Protein AF-X5CNB7-F1 (afdb_monomer_lite)

Secondary structure (DSSP, 8-state):
---GGG---EE--GGGTSSSS---PPPEEHHHHHHHHHHHHHHHHHTHHHHHHHHHHHHHHHH--HHHHHHHHHHHHHHHHHHHHHHHHHHHHHHS---HHHHHHHHHHHHHHHHHHHHHHHHHHHHHHHHHHHHHHHHHHHHHHHH--S---S--HHHHHHH-

pLDDT: mean 86.93, std 8.95, range [38.97, 96.25]

Foldseek 3Di:
DDDPPPDWDKADDPQQVDDPDRDPDDIDTPVNVFVVVLVVLLVCLVCVVVVLVVLVVVLVVLLPLVVLVVVLVVLVVLLVVLVVVLVVLVVCVVVDPDDPVVSVVVNVVSVVSNVVSVVSNVVSVVSNVVSVVVSVLSVLVNVVSVVCPDRDPGGDPVVVVSPD

Structure (mmCIF, N/CA/C/O backbone):
data_AF-X5CNB7-F1
#
_entry.id   AF-X5CNB7-F1
#
loop_
_atom_site.group_PDB
_atom_site.id
_atom_site.type_symbol
_atom_site.label_atom_id
_atom_site.label_alt_id
_atom_site.label_comp_id
_atom_site.label_asym_id
_atom_site.label_entity_id
_atom_site.label_seq_id
_atom_site.pdbx_PDB_ins_code
_atom_site.Cartn_x
_atom_site.Cartn_y
_atom_site.Cartn_z
_atom_site.occupancy
_atom_site.B_iso_or_equiv
_atom_site.auth_seq_id
_atom_site.auth_comp_id
_atom_site.auth_asym_id
_atom_site.auth_atom_id
_atom_site.pdbx_PDB_model_num
ATOM 1 N N . HIS A 1 1 ? -5.683 30.121 46.979 1.00 38.97 1 HIS A N 1
ATOM 2 C CA . HIS A 1 1 ? -5.524 29.163 45.866 1.00 38.97 1 HIS A CA 1
ATOM 3 C C . HIS A 1 1 ? -6.748 28.255 45.795 1.00 38.97 1 HIS A C 1
ATOM 5 O O . HIS A 1 1 ? -6.956 27.492 46.732 1.00 38.97 1 HIS A O 1
ATOM 11 N N . PRO A 1 2 ? -7.605 28.379 44.767 1.00 45.69 2 PRO A N 1
ATOM 12 C CA . PRO A 1 2 ? -8.789 27.538 44.609 1.00 45.69 2 PRO A CA 1
ATOM 13 C C . PRO A 1 2 ? -8.407 26.113 44.183 1.00 45.69 2 PRO A C 1
ATOM 15 O O . PRO A 1 2 ? -7.514 25.903 43.368 1.00 45.69 2 PRO A O 1
ATOM 18 N N . SER A 1 3 ? -9.094 25.149 44.782 1.00 47.78 3 SER A N 1
ATOM 19 C CA . SER A 1 3 ? -8.879 23.702 44.773 1.00 47.78 3 SER A CA 1
ATOM 20 C C . SER A 1 3 ? -8.860 23.029 43.391 1.00 47.78 3 SER A C 1
ATOM 22 O O . SER A 1 3 ? -9.838 23.119 42.648 1.00 47.78 3 SER A O 1
ATOM 24 N N . SER A 1 4 ? -7.840 22.202 43.124 1.00 61.06 4 SER A N 1
ATOM 25 C CA . SER A 1 4 ? -7.801 21.249 41.995 1.00 61.06 4 SER A CA 1
ATOM 26 C C . SER A 1 4 ? -8.902 20.175 42.050 1.00 61.06 4 SER A C 1
ATOM 28 O O . SER A 1 4 ? -9.173 19.524 41.046 1.00 61.06 4 SER A O 1
ATOM 30 N N . LYS A 1 5 ? -9.582 20.030 43.197 1.00 56.12 5 LYS A N 1
ATOM 31 C CA . LYS A 1 5 ? -10.619 19.022 43.477 1.00 56.12 5 LYS A CA 1
ATOM 32 C C . LYS A 1 5 ? -11.843 19.074 42.544 1.00 56.12 5 LYS A C 1
ATOM 34 O O . LYS A 1 5 ? -12.556 18.084 42.440 1.00 56.12 5 LYS A O 1
ATOM 39 N N . TYR A 1 6 ? -12.085 20.197 41.862 1.00 69.94 6 TYR A N 1
ATOM 40 C CA . TYR A 1 6 ? -13.227 20.371 40.948 1.00 69.94 6 TYR A CA 1
ATOM 41 C C . TYR A 1 6 ? -12.827 20.595 39.486 1.00 69.94 6 TYR A C 1
ATOM 43 O O . TYR A 1 6 ? -13.669 20.973 38.670 1.00 69.94 6 TYR A O 1
ATOM 51 N N . ARG A 1 7 ? -11.553 20.384 39.132 1.00 77.62 7 ARG A N 1
ATOM 52 C CA . ARG A 1 7 ? -11.105 20.523 37.744 1.00 77.62 7 ARG A CA 1
ATOM 53 C C . ARG A 1 7 ? -11.756 19.428 36.891 1.00 77.62 7 ARG A C 1
ATOM 55 O O . ARG A 1 7 ? -11.716 18.258 37.252 1.00 77.62 7 ARG A O 1
ATOM 62 N N . ARG A 1 8 ? -12.354 19.816 35.764 1.00 82.25 8 ARG A N 1
ATOM 63 C CA . ARG A 1 8 ? -12.908 18.904 34.753 1.00 82.25 8 ARG A CA 1
ATOM 64 C C . ARG A 1 8 ? -12.359 19.289 33.389 1.00 82.25 8 ARG A C 1
ATOM 66 O O . ARG A 1 8 ? -12.233 20.481 33.106 1.00 82.25 8 ARG A O 1
ATOM 73 N N . VAL A 1 9 ? -12.059 18.297 32.562 1.00 89.69 9 VAL A N 1
ATOM 74 C CA . VAL A 1 9 ? -11.716 18.503 31.154 1.00 89.69 9 VAL A CA 1
ATOM 75 C C . VAL A 1 9 ? -12.990 18.360 30.328 1.00 89.69 9 VAL A C 1
ATOM 77 O O . VAL A 1 9 ? -13.768 17.418 30.511 1.00 89.69 9 VAL A O 1
ATOM 80 N N . ILE A 1 10 ? -13.218 19.336 29.452 1.00 91.81 10 ILE A N 1
ATOM 81 C CA . ILE A 1 10 ? -14.309 19.323 28.482 1.00 91.81 10 ILE A CA 1
ATOM 82 C C . ILE A 1 10 ? -13.723 19.347 27.077 1.00 91.81 10 ILE A C 1
ATOM 84 O O . ILE A 1 10 ? -12.765 20.067 26.801 1.00 91.81 10 ILE A O 1
ATOM 88 N N . TRP A 1 11 ? -14.341 18.586 26.191 1.00 90.44 11 TRP A N 1
ATOM 89 C CA . TRP A 1 11 ? -13.993 18.504 24.786 1.00 90.44 11 TRP A CA 1
ATOM 90 C C . TRP A 1 11 ? -15.056 19.232 23.975 1.00 90.44 11 TRP A C 1
ATOM 92 O O . TRP A 1 11 ? -16.260 19.020 24.142 1.00 90.44 11 TRP A O 1
ATOM 102 N N . GLN A 1 12 ? -14.614 20.142 23.113 1.00 90.69 12 GLN A N 1
ATOM 103 C CA . GLN A 1 12 ? -15.480 20.976 22.292 1.00 90.69 12 GLN A CA 1
ATOM 104 C C . GLN A 1 12 ? -14.962 20.997 20.860 1.00 90.69 12 GLN A C 1
ATOM 106 O O . GLN A 1 12 ? -13.764 21.111 20.618 1.00 90.69 12 GLN A O 1
ATOM 111 N N . CYS A 1 13 ? -15.879 20.922 19.897 1.00 89.56 13 CYS A N 1
ATOM 112 C CA . CYS A 1 13 ? -15.523 21.047 18.491 1.00 89.56 13 CYS A CA 1
ATOM 113 C C . CYS A 1 13 ? -14.852 22.405 18.223 1.00 89.56 13 CYS A C 1
ATOM 115 O O . CYS A 1 13 ? -15.433 23.456 18.502 1.00 89.56 13 CYS A O 1
ATOM 117 N N . ASN A 1 14 ? -13.679 22.391 17.586 1.00 89.19 14 ASN A N 1
ATOM 118 C CA . ASN A 1 14 ? -12.960 23.608 17.189 1.00 89.19 14 ASN A CA 1
ATOM 119 C C . ASN A 1 14 ? -13.796 24.538 16.285 1.00 89.19 14 ASN A C 1
ATOM 121 O O . ASN A 1 14 ? -13.630 25.760 16.323 1.00 89.19 14 ASN A O 1
ATOM 125 N N . GLY A 1 15 ? -14.740 23.985 15.513 1.00 89.25 15 GLY A N 1
ATOM 126 C CA . GLY A 1 15 ? -15.690 24.736 14.680 1.00 89.25 15 GLY A CA 1
ATOM 127 C C . GLY A 1 15 ? -16.680 25.610 15.463 1.00 89.25 15 GLY A C 1
ATOM 128 O O . GLY A 1 15 ? -17.420 26.388 14.869 1.00 89.25 15 GLY A O 1
ATOM 129 N N . LYS A 1 16 ? -16.707 25.532 16.799 1.00 88.88 16 LYS A N 1
ATOM 130 C CA . LYS A 1 16 ? -17.428 26.498 17.646 1.00 88.88 16 LYS A CA 1
ATOM 131 C C . LYS A 1 16 ? -16.771 27.871 17.672 1.00 88.88 16 LYS A C 1
ATOM 133 O O . LYS A 1 16 ? -17.454 28.879 17.818 1.00 88.88 16 LYS A O 1
ATOM 138 N N . PHE A 1 17 ? -15.451 27.916 17.525 1.00 86.69 17 PHE A N 1
ATOM 139 C CA . PHE A 1 17 ? -14.672 29.142 17.690 1.00 86.69 17 PHE A CA 1
ATOM 140 C C . PHE A 1 17 ? -14.224 29.734 16.349 1.00 86.69 17 PHE A C 1
ATOM 142 O O . PHE A 1 17 ? -13.924 30.921 16.276 1.00 86.69 17 PHE A O 1
ATOM 149 N N . LYS A 1 18 ? -14.268 28.955 15.259 1.00 82.06 18 LYS A N 1
ATOM 150 C CA . LYS A 1 18 ? -13.800 29.350 13.918 1.00 82.06 18 LYS A CA 1
ATOM 151 C C . LYS A 1 18 ? -14.960 29.521 12.919 1.00 82.06 18 LYS A C 1
ATOM 153 O O . LYS A 1 18 ? -15.951 28.811 13.022 1.00 82.06 18 LYS A O 1
ATOM 158 N N . GLY A 1 19 ? -14.826 30.454 11.969 1.00 78.62 19 GLY A N 1
ATOM 159 C CA . GLY A 1 19 ? -15.770 30.674 10.854 1.00 78.62 19 GLY A CA 1
ATOM 160 C C . GLY A 1 19 ? -17.071 31.420 11.198 1.00 78.62 19 GLY A C 1
ATOM 161 O O . GLY A 1 19 ? -17.337 31.708 12.369 1.00 78.62 19 GLY A O 1
ATOM 162 N N . GLU A 1 20 ? -17.867 31.736 10.166 1.00 80.19 20 GLU A N 1
ATOM 163 C CA . GLU A 1 20 ? -19.190 32.388 10.278 1.00 80.19 20 GLU A CA 1
ATOM 164 C C . GLU A 1 20 ? -20.283 31.415 10.747 1.00 80.19 20 GLU A C 1
ATOM 166 O O . GLU A 1 20 ? -21.081 31.745 11.622 1.00 80.19 20 GLU A O 1
ATOM 171 N N . LYS A 1 21 ? -20.291 30.181 10.224 1.00 87.44 21 LYS A N 1
ATOM 172 C CA . LYS A 1 21 ? -21.193 29.116 10.686 1.00 87.44 21 LYS A CA 1
ATOM 173 C C . LYS A 1 21 ? -20.585 28.404 11.890 1.00 87.44 21 LYS A C 1
ATOM 175 O O . LYS A 1 21 ? -19.605 27.677 11.751 1.00 87.44 21 LYS A O 1
ATOM 180 N N . LYS A 1 22 ? -21.177 28.603 13.069 1.00 87.69 22 LYS A N 1
ATOM 181 C CA . LYS A 1 22 ? -20.722 27.974 14.315 1.00 87.69 22 LYS A CA 1
ATOM 182 C C . LYS A 1 22 ? -21.272 26.558 14.466 1.00 87.69 22 LYS A C 1
ATOM 184 O O . LYS A 1 22 ? -22.455 26.314 14.246 1.00 87.69 22 LYS A O 1
ATOM 189 N N . CYS A 1 23 ? -20.415 25.638 14.903 1.00 88.00 23 CYS A N 1
ATOM 190 C CA . CYS A 1 23 ? -20.813 24.272 15.239 1.00 88.00 23 CYS A CA 1
ATOM 191 C C . CYS A 1 23 ? -21.708 24.232 16.498 1.00 88.00 23 CYS A C 1
ATOM 193 O O . CYS A 1 23 ? -21.335 24.735 17.563 1.00 88.00 23 CYS A O 1
ATOM 195 N N . SER A 1 24 ? -22.883 23.606 16.407 1.00 88.62 24 SER A N 1
ATOM 196 C CA . SER A 1 24 ? -23.864 23.530 17.502 1.00 88.62 24 SER A CA 1
ATOM 197 C C . SER A 1 24 ? -23.699 22.311 18.418 1.00 88.62 24 SER A C 1
ATOM 199 O O . SER A 1 24 ? -24.306 22.291 19.484 1.00 88.62 24 SER A O 1
ATOM 201 N N . THR A 1 25 ? -22.847 21.340 18.072 1.00 89.94 25 THR A N 1
ATOM 202 C CA . THR A 1 25 ? -22.647 20.092 18.836 1.00 89.94 25 THR A CA 1
ATOM 203 C C . THR A 1 25 ? -22.339 20.373 20.312 1.00 89.94 25 THR A C 1
ATOM 205 O O . THR A 1 25 ? -21.525 21.253 20.576 1.00 89.94 25 THR A O 1
ATOM 208 N N . PRO A 1 26 ? -22.956 19.695 21.292 1.00 88.19 26 PRO A N 1
ATOM 209 C CA . PRO A 1 26 ? -22.680 19.931 22.713 1.00 88.19 26 PRO A CA 1
ATOM 210 C C . PRO A 1 26 ? -21.213 19.646 23.084 1.00 88.19 26 PRO A C 1
ATOM 212 O O . PRO A 1 26 ? -20.471 19.030 22.317 1.00 88.19 26 PRO A O 1
ATOM 215 N N . HIS A 1 27 ? -20.769 20.133 24.247 1.00 88.56 27 HIS A N 1
ATOM 216 C CA . HIS A 1 27 ? -19.480 19.714 24.804 1.00 88.56 27 HIS A CA 1
ATOM 217 C C . HIS A 1 27 ? -19.590 18.311 25.395 1.00 88.56 27 HIS A C 1
ATOM 219 O O . HIS A 1 27 ? -20.653 17.912 25.866 1.00 88.56 27 HIS A O 1
ATOM 225 N N . LEU A 1 28 ? -18.474 17.593 25.395 1.00 90.25 28 LEU A N 1
ATOM 226 C CA . LEU A 1 28 ? -18.350 16.270 25.994 1.00 90.25 28 LEU A CA 1
ATOM 227 C C . LEU A 1 28 ? -17.460 16.367 27.229 1.00 90.25 28 LEU A C 1
ATOM 229 O O . LEU A 1 28 ? -16.467 17.098 27.215 1.00 90.25 28 LEU A O 1
ATOM 233 N N . TYR A 1 29 ? -17.794 15.655 28.301 1.00 91.69 29 TYR A N 1
ATOM 234 C CA . TYR A 1 29 ? -16.866 15.500 29.417 1.00 91.69 29 TYR A CA 1
ATOM 235 C C . TYR A 1 29 ? -15.895 14.365 29.110 1.00 91.69 29 TYR A C 1
ATOM 237 O O . TYR A 1 29 ? -16.287 13.340 28.562 1.00 91.69 29 TYR A O 1
ATOM 245 N N . GLU A 1 30 ? -14.634 14.529 29.503 1.00 90.88 30 GLU A N 1
ATOM 246 C CA . GLU A 1 30 ? -13.613 13.487 29.332 1.00 90.88 30 GLU A CA 1
ATOM 247 C C . GLU A 1 30 ? -14.056 12.139 29.918 1.00 90.88 30 GLU A C 1
ATOM 249 O O . GLU A 1 30 ? -13.944 11.114 29.255 1.00 90.88 30 GLU A O 1
ATOM 254 N N . LYS A 1 31 ? -14.674 12.152 31.106 1.00 88.44 31 LYS A N 1
ATOM 255 C CA . LYS A 1 31 ? -15.214 10.945 31.745 1.00 88.44 31 LYS A CA 1
ATOM 256 C C . LYS A 1 31 ? -16.266 10.232 30.886 1.00 88.44 31 LYS A C 1
ATOM 258 O O . LYS A 1 31 ? -16.300 9.006 30.869 1.00 88.44 31 LYS A O 1
ATOM 263 N N . ASP A 1 32 ? -17.112 10.981 30.181 1.00 89.31 32 ASP A N 1
ATOM 264 C CA . ASP A 1 32 ? -18.154 10.391 29.335 1.00 89.31 32 ASP A CA 1
ATOM 265 C C . ASP A 1 32 ? -17.532 9.727 28.100 1.00 89.31 32 ASP A C 1
ATOM 267 O O . ASP A 1 32 ? -17.969 8.652 27.698 1.00 89.31 32 ASP A O 1
ATOM 271 N N . ILE A 1 33 ? -16.472 10.325 27.539 1.00 89.25 33 ILE A N 1
ATOM 272 C CA . ILE A 1 33 ? -15.698 9.746 26.430 1.00 89.25 33 ILE A CA 1
ATOM 273 C C . ILE A 1 33 ? -15.015 8.451 26.882 1.00 89.25 33 ILE A C 1
ATOM 275 O O . ILE A 1 33 ? -15.145 7.426 26.218 1.00 89.25 33 ILE A O 1
ATOM 279 N N . GLN A 1 34 ? -14.345 8.480 28.035 1.00 91.56 34 GLN A N 1
ATOM 280 C CA . GLN A 1 34 ? -13.683 7.313 28.621 1.00 91.56 34 GLN A CA 1
ATOM 281 C C . GLN A 1 34 ? -14.674 6.173 28.901 1.00 91.56 34 GLN A C 1
ATOM 283 O O . GLN A 1 34 ? -14.417 5.026 28.548 1.00 91.56 34 GLN A O 1
ATOM 288 N N . GLN A 1 35 ? -15.841 6.479 29.478 1.00 90.44 35 GLN A N 1
ATOM 289 C CA . GLN A 1 35 ? -16.872 5.476 29.755 1.00 90.44 35 GLN A CA 1
ATOM 290 C C . GLN A 1 35 ? -17.474 4.895 28.469 1.00 90.44 35 GLN A C 1
ATOM 292 O O . GLN A 1 35 ? -17.717 3.688 28.397 1.00 90.44 35 GLN A O 1
ATOM 297 N N . ALA A 1 36 ? -17.713 5.739 27.460 1.00 89.00 36 ALA A N 1
ATOM 298 C CA . ALA A 1 36 ? -18.191 5.297 26.155 1.00 89.00 36 ALA A CA 1
ATOM 299 C C . ALA A 1 36 ? -17.172 4.374 25.475 1.00 89.00 36 ALA A C 1
ATOM 301 O O . ALA A 1 36 ? -17.561 3.346 24.926 1.00 89.00 36 ALA A O 1
ATOM 302 N N . PHE A 1 37 ? -15.878 4.691 25.577 1.00 89.19 37 PHE A N 1
ATOM 303 C CA . PHE A 1 37 ? -14.800 3.842 25.077 1.00 89.19 37 PHE A CA 1
ATOM 304 C C . PHE A 1 37 ? -14.773 2.473 25.756 1.00 89.19 37 PHE A C 1
ATOM 306 O O . PHE A 1 37 ? -14.815 1.457 25.069 1.00 89.19 37 PHE A O 1
ATOM 313 N N . VAL A 1 38 ? -14.786 2.430 27.092 1.00 89.12 38 VAL A N 1
ATOM 314 C CA . VAL A 1 38 ? -14.815 1.167 27.850 1.00 89.12 38 VAL A CA 1
ATOM 315 C C . VAL A 1 38 ? -16.035 0.325 27.463 1.00 89.12 38 VAL A C 1
ATOM 317 O O . VAL A 1 38 ? -15.916 -0.874 27.223 1.00 89.12 38 VAL A O 1
ATOM 320 N N . SER A 1 39 ? -17.214 0.948 27.340 1.00 88.25 39 SER A N 1
ATOM 321 C CA . SER A 1 39 ? -18.431 0.251 26.904 1.00 88.25 39 SER A CA 1
ATOM 322 C C . SER A 1 39 ? -18.307 -0.307 25.485 1.00 88.25 39 SER A C 1
ATOM 324 O O . SER A 1 39 ? -18.763 -1.420 25.228 1.00 88.25 39 SER A O 1
ATOM 326 N N . PHE A 1 40 ? -17.716 0.459 24.568 1.00 86.56 40 PHE A N 1
ATOM 327 C CA . PHE A 1 40 ? -17.481 0.038 23.191 1.00 86.56 40 PHE A CA 1
ATOM 328 C C . PHE A 1 40 ? -16.525 -1.158 23.138 1.00 86.56 40 PHE A C 1
ATOM 330 O O . PHE A 1 40 ? -16.877 -2.189 22.569 1.00 86.56 40 PHE A O 1
ATOM 337 N N . VAL A 1 41 ? -15.373 -1.081 23.805 1.00 84.44 41 VAL A N 1
ATOM 338 C CA . VAL A 1 41 ? -14.411 -2.190 23.859 1.00 84.44 41 VAL A CA 1
ATOM 339 C C . VAL A 1 41 ? -15.038 -3.445 24.469 1.00 84.44 41 VAL A C 1
ATOM 341 O O . VAL A 1 41 ? -14.896 -4.531 23.915 1.00 84.44 41 VAL A O 1
ATOM 344 N N . ASN A 1 42 ? -15.808 -3.312 25.549 1.00 87.25 42 ASN A N 1
ATOM 345 C CA . ASN A 1 42 ? -16.484 -4.454 26.167 1.00 87.25 42 ASN A CA 1
ATOM 346 C C . ASN A 1 42 ? -17.527 -5.106 25.247 1.00 87.25 42 ASN A C 1
ATOM 348 O O . ASN A 1 42 ? -17.684 -6.325 25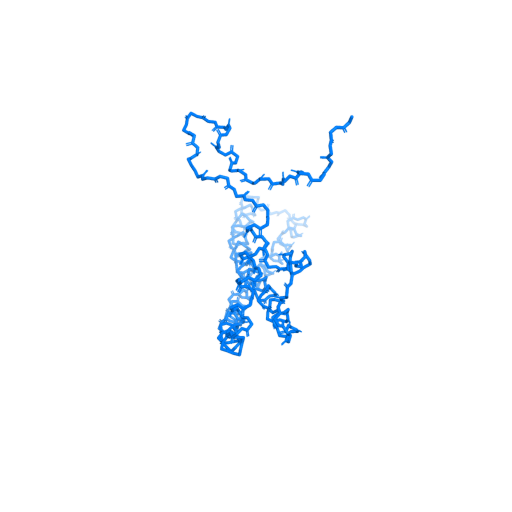.289 1.00 87.25 42 ASN A O 1
ATOM 352 N N . SER A 1 43 ? -18.200 -4.336 24.382 1.00 85.75 43 SER A N 1
ATOM 353 C CA . SER A 1 43 ? -19.071 -4.923 23.351 1.00 85.75 43 SER A CA 1
ATOM 354 C C . SER A 1 43 ? -18.285 -5.725 22.309 1.00 85.75 43 SER A C 1
ATOM 356 O O . SER A 1 43 ? -18.710 -6.815 21.938 1.00 85.75 43 SER A O 1
ATOM 358 N N . LEU A 1 44 ? -17.093 -5.257 21.918 1.00 81.25 44 LEU A N 1
ATOM 359 C CA . LEU A 1 44 ? -16.208 -6.000 21.017 1.00 81.25 44 LEU A CA 1
ATOM 360 C C . LEU A 1 44 ? -15.686 -7.294 21.657 1.00 81.25 44 LEU A C 1
ATOM 362 O O . LEU A 1 44 ? -15.617 -8.318 20.987 1.00 81.25 44 LEU A O 1
ATOM 366 N N . ILE A 1 45 ? -15.350 -7.272 22.952 1.00 83.00 45 ILE A N 1
ATOM 367 C CA . ILE A 1 45 ? -14.910 -8.469 23.691 1.00 83.00 45 ILE A CA 1
ATOM 368 C C . ILE A 1 45 ? -16.047 -9.497 23.787 1.00 83.00 45 ILE A C 1
ATOM 370 O O . ILE A 1 45 ? -15.814 -10.692 23.610 1.00 83.00 45 ILE A O 1
ATOM 374 N N . ALA A 1 46 ? -17.285 -9.052 24.020 1.00 84.56 46 ALA A N 1
ATOM 375 C CA . ALA A 1 46 ? -18.445 -9.942 24.097 1.00 84.56 46 ALA A CA 1
ATOM 376 C C . ALA A 1 46 ? -18.719 -10.683 22.774 1.00 84.56 46 ALA A C 1
ATOM 378 O O . ALA A 1 46 ? -19.141 -11.837 22.790 1.00 84.56 46 ALA A O 1
ATOM 379 N N . GLU A 1 47 ? -18.444 -10.043 21.635 1.00 84.50 47 GLU A N 1
ATOM 380 C CA . GLU A 1 47 ? -18.615 -10.608 20.288 1.00 84.50 47 GLU A CA 1
ATOM 381 C C . GLU A 1 47 ? -17.297 -11.125 19.677 1.00 84.50 47 GLU A C 1
ATOM 383 O O . GLU A 1 47 ? -17.233 -11.443 18.486 1.00 84.50 47 GLU A O 1
ATOM 388 N N . ARG A 1 48 ? -16.235 -11.229 20.487 1.00 82.19 48 ARG A N 1
ATOM 389 C CA . ARG A 1 48 ? -14.848 -11.438 20.044 1.00 82.19 48 ARG A CA 1
ATOM 390 C C . ARG A 1 48 ? -14.676 -12.600 19.077 1.00 82.19 48 ARG A C 1
ATOM 392 O O . ARG A 1 48 ? -14.021 -12.434 18.057 1.00 82.19 48 ARG A O 1
ATOM 399 N N . GLU A 1 49 ? -15.233 -13.769 19.382 1.00 82.06 49 GLU A N 1
ATOM 400 C CA . GLU A 1 49 ? -15.062 -14.954 18.530 1.00 82.06 49 GLU A CA 1
ATOM 401 C C . GLU A 1 49 ? -15.662 -14.745 17.133 1.00 82.06 49 GLU A C 1
ATOM 403 O O . GLU A 1 49 ? -15.014 -15.047 16.131 1.00 82.06 49 GLU A O 1
ATOM 408 N N . GLY A 1 50 ? -16.862 -14.161 17.058 1.00 83.69 50 GLY A N 1
ATOM 409 C CA . GLY A 1 50 ? -17.520 -13.848 15.789 1.00 83.69 50 GLY A CA 1
ATOM 410 C C . GLY A 1 50 ? -16.787 -12.758 15.006 1.00 83.69 50 GLY A C 1
ATOM 411 O O . GLY A 1 50 ? -16.609 -12.879 13.794 1.00 83.69 50 GLY A O 1
ATOM 412 N N . LEU A 1 51 ? -16.300 -11.726 15.701 1.00 82.75 51 LEU A N 1
ATOM 413 C CA . LEU A 1 51 ? -15.517 -10.649 15.098 1.00 82.75 51 LEU A CA 1
ATOM 414 C C . LEU A 1 51 ? -14.172 -11.147 14.562 1.00 82.75 51 LEU A C 1
ATOM 416 O O . LEU A 1 51 ? -13.828 -10.836 13.426 1.00 82.75 51 LEU A O 1
ATOM 420 N N . LEU A 1 52 ? -13.427 -11.944 15.332 1.00 86.00 52 LEU A N 1
ATOM 421 C CA . LEU A 1 52 ? -12.150 -12.512 14.892 1.00 86.00 52 LEU A CA 1
ATOM 422 C C . LEU A 1 52 ? -12.336 -13.439 13.688 1.00 86.00 52 LEU A C 1
ATOM 424 O O . LEU A 1 52 ? -11.567 -13.337 12.735 1.00 86.00 52 LEU A O 1
ATOM 428 N N . ALA A 1 53 ? -13.370 -14.285 13.691 1.00 86.75 53 ALA A N 1
ATOM 429 C CA . ALA A 1 53 ? -13.676 -15.157 12.559 1.00 86.75 53 ALA A CA 1
ATOM 430 C C . ALA A 1 53 ? -13.999 -14.352 11.286 1.00 86.75 53 ALA A C 1
ATOM 432 O O . ALA A 1 53 ? -13.412 -14.603 10.232 1.00 86.75 53 ALA A O 1
ATOM 433 N N . GLY A 1 54 ? -14.868 -13.341 11.390 1.00 85.75 54 GLY A N 1
ATOM 434 C CA . GLY A 1 54 ? -15.2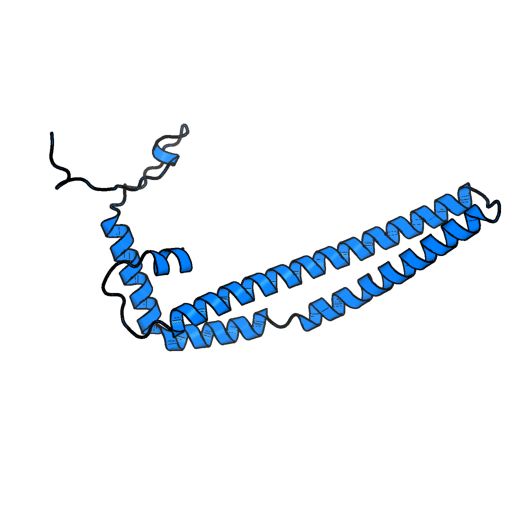17 -12.480 10.257 1.00 85.75 54 GLY A CA 1
ATOM 435 C C . GLY A 1 54 ? -14.033 -11.649 9.750 1.00 85.75 54 GLY A C 1
ATOM 436 O O . GLY A 1 54 ? -13.845 -11.498 8.543 1.00 85.75 54 GLY A O 1
ATOM 437 N N . LEU A 1 55 ? -13.187 -11.149 10.655 1.00 84.44 55 LEU A N 1
ATOM 438 C CA . LEU A 1 55 ? -11.965 -10.435 10.287 1.00 84.44 55 LEU A CA 1
ATOM 439 C C . LEU A 1 55 ? -10.950 -11.353 9.608 1.00 84.44 55 LEU A C 1
ATOM 441 O O . LEU A 1 55 ? -10.307 -10.924 8.655 1.00 84.44 55 LEU A O 1
ATOM 445 N N . GLN A 1 56 ? -10.832 -12.609 10.040 1.00 86.00 56 GLN A N 1
ATOM 446 C CA . GLN A 1 56 ? -9.954 -13.588 9.405 1.00 86.00 56 GLN A CA 1
ATOM 447 C C . GLN A 1 56 ? -10.408 -13.920 7.978 1.00 86.00 56 GLN A C 1
ATOM 449 O O . GLN A 1 56 ? -9.577 -14.005 7.072 1.00 86.00 56 GLN A O 1
ATOM 454 N N . GLU A 1 57 ? -11.717 -14.052 7.759 1.00 85.94 57 GLU A N 1
ATOM 455 C CA . GLU A 1 57 ? -12.299 -14.243 6.428 1.00 85.94 57 GLU A CA 1
ATOM 456 C C . GLU A 1 57 ? -12.056 -13.022 5.527 1.00 85.94 57 GLU A C 1
ATOM 458 O O . GLU A 1 57 ? -11.577 -13.157 4.397 1.00 85.94 57 GLU A O 1
ATOM 463 N N . ALA A 1 58 ? -12.286 -11.814 6.048 1.00 81.12 58 ALA A N 1
ATOM 464 C CA . ALA A 1 58 ? -11.990 -10.576 5.331 1.00 81.12 58 ALA A CA 1
ATOM 465 C C . ALA A 1 58 ? -10.491 -10.440 5.008 1.00 81.12 58 ALA A C 1
ATOM 467 O O . ALA A 1 58 ? -10.126 -10.014 3.910 1.00 81.12 58 ALA A O 1
ATOM 468 N N . LEU A 1 59 ? -9.611 -10.839 5.932 1.00 83.81 59 LEU A N 1
ATOM 469 C CA . LEU A 1 59 ? -8.165 -10.840 5.728 1.00 83.81 59 LEU A CA 1
ATOM 470 C C . LEU A 1 59 ? -7.785 -11.782 4.582 1.00 83.81 59 LEU A C 1
ATOM 472 O O . LEU A 1 59 ? -7.037 -11.379 3.693 1.00 83.81 59 LEU A O 1
ATOM 476 N N . ALA A 1 60 ? -8.329 -13.002 4.547 1.00 80.06 60 ALA A N 1
ATOM 477 C CA . ALA A 1 60 ? -8.073 -13.954 3.466 1.00 80.06 60 ALA A CA 1
ATOM 478 C C . ALA A 1 60 ? -8.452 -13.374 2.090 1.00 80.06 60 ALA A C 1
ATOM 480 O O . ALA A 1 60 ? -7.698 -13.520 1.132 1.00 80.06 60 ALA A O 1
ATOM 481 N N . ALA A 1 61 ? -9.561 -12.632 2.008 1.00 77.62 61 ALA A N 1
ATOM 482 C CA . ALA A 1 61 ? -9.996 -11.985 0.770 1.00 77.62 61 ALA A CA 1
ATOM 483 C C . ALA A 1 61 ? -9.115 -10.790 0.338 1.00 77.62 61 ALA A C 1
ATOM 485 O O . ALA A 1 61 ? -8.976 -10.526 -0.854 1.00 77.62 61 ALA A O 1
ATOM 486 N N . ILE A 1 62 ? -8.527 -10.049 1.285 1.00 75.44 62 ILE A N 1
ATOM 487 C CA . ILE A 1 62 ? -7.726 -8.836 1.010 1.00 75.44 62 ILE A CA 1
ATOM 488 C C . ILE A 1 62 ? -6.238 -9.157 0.784 1.00 75.44 62 ILE A C 1
ATOM 490 O O . ILE A 1 62 ? -5.518 -8.370 0.168 1.00 75.44 62 ILE A O 1
ATOM 494 N N . THR A 1 63 ? -5.766 -10.299 1.287 1.00 72.00 63 THR A N 1
ATOM 495 C CA . THR A 1 63 ? -4.338 -10.655 1.308 1.00 72.00 63 THR A CA 1
ATOM 496 C C . THR A 1 63 ? -3.829 -11.349 0.059 1.00 72.00 63 THR A C 1
ATOM 498 O O . THR A 1 63 ? -2.611 -11.422 -0.119 1.00 72.00 63 THR A O 1
ATOM 501 N N . ASP A 1 64 ? -4.720 -11.807 -0.817 1.00 81.00 64 ASP A N 1
ATOM 502 C CA . ASP A 1 64 ? -4.315 -12.321 -2.118 1.00 81.00 64 ASP A CA 1
ATOM 503 C C . ASP A 1 64 ? -3.912 -11.163 -3.047 1.00 81.00 64 ASP A C 1
ATOM 505 O O . ASP A 1 64 ? -4.732 -10.474 -3.669 1.00 81.00 64 ASP A O 1
ATOM 509 N N . ASN A 1 65 ? -2.601 -10.936 -3.108 1.00 86.06 65 ASN A N 1
ATOM 510 C CA . ASN A 1 65 ? -1.970 -10.022 -4.048 1.00 86.06 65 ASN A CA 1
ATOM 511 C C . ASN A 1 65 ? -1.424 -10.738 -5.286 1.00 86.06 65 ASN A C 1
ATOM 513 O O . ASN A 1 65 ? -0.886 -10.058 -6.154 1.00 86.06 65 ASN A O 1
ATOM 517 N N . THR A 1 66 ? -1.580 -12.060 -5.423 1.00 87.25 66 THR A N 1
ATOM 518 C CA . THR A 1 66 ? -0.948 -12.836 -6.500 1.00 87.25 66 THR A CA 1
ATOM 519 C C . THR A 1 66 ? -1.339 -12.316 -7.880 1.00 87.25 66 THR A C 1
ATOM 521 O O . THR A 1 66 ? -0.481 -12.169 -8.746 1.00 87.25 66 THR A O 1
ATOM 524 N N . ALA A 1 67 ? -2.607 -11.948 -8.081 1.00 87.94 67 ALA A N 1
ATOM 525 C CA . ALA A 1 67 ? -3.053 -11.358 -9.342 1.00 87.94 67 ALA A CA 1
ATOM 526 C C . ALA A 1 67 ? -2.385 -10.000 -9.636 1.00 87.94 67 ALA A C 1
ATOM 528 O O . ALA A 1 67 ? -1.993 -9.747 -10.771 1.00 87.94 67 ALA A O 1
ATOM 529 N N . LEU A 1 68 ? -2.225 -9.139 -8.624 1.00 88.50 68 LEU A N 1
ATOM 530 C CA . LEU A 1 68 ? -1.560 -7.838 -8.777 1.00 88.50 68 LEU A CA 1
ATOM 531 C C . LEU A 1 68 ? -0.050 -7.997 -8.988 1.00 88.50 68 LEU A C 1
ATOM 533 O O . LEU A 1 68 ? 0.542 -7.257 -9.765 1.00 88.50 68 LEU A O 1
ATOM 537 N N . GLU A 1 69 ? 0.577 -8.960 -8.318 1.00 89.94 69 GLU A N 1
ATOM 538 C CA . GLU A 1 69 ? 1.993 -9.281 -8.500 1.00 89.94 69 GLU A CA 1
ATOM 539 C C . GLU A 1 69 ? 2.258 -9.780 -9.924 1.00 89.94 69 GLU A C 1
ATOM 541 O O . GLU A 1 69 ? 3.126 -9.232 -10.597 1.00 89.94 69 GLU A O 1
ATOM 546 N N . GLN A 1 70 ? 1.438 -10.707 -10.430 1.00 90.31 70 GLN A N 1
ATOM 547 C CA . GLN A 1 70 ? 1.504 -11.161 -11.825 1.00 90.31 70 GLN A CA 1
ATOM 548 C C . GLN A 1 70 ? 1.274 -10.017 -12.818 1.00 90.31 70 GLN A C 1
ATOM 550 O O . GLN A 1 70 ? 1.929 -9.944 -13.857 1.00 90.31 70 GLN A O 1
ATOM 555 N N . GLU A 1 71 ? 0.354 -9.102 -12.506 1.00 89.94 71 GLU A N 1
ATOM 556 C CA . GLU A 1 71 ? 0.100 -7.934 -13.346 1.00 89.94 71 GLU A CA 1
ATOM 557 C C . GLU A 1 71 ? 1.293 -6.966 -13.387 1.00 89.94 71 GLU A C 1
ATOM 559 O O . GLU A 1 71 ? 1.522 -6.309 -14.403 1.00 89.94 71 GLU A O 1
ATOM 564 N N . ARG A 1 72 ? 2.071 -6.883 -12.301 1.00 91.50 72 ARG A N 1
ATOM 565 C CA . ARG A 1 72 ? 3.275 -6.046 -12.206 1.00 91.50 72 ARG A CA 1
ATOM 566 C C . ARG A 1 72 ? 4.448 -6.617 -13.007 1.00 91.50 72 ARG A C 1
ATOM 568 O O . ARG A 1 72 ? 5.261 -5.839 -13.507 1.00 91.50 72 ARG A O 1
ATOM 575 N N . ASP A 1 73 ? 4.541 -7.938 -13.141 1.00 91.38 73 ASP A N 1
ATOM 576 C CA . ASP A 1 73 ? 5.705 -8.604 -13.738 1.00 91.38 73 ASP A CA 1
ATOM 577 C C . ASP A 1 73 ? 5.916 -8.225 -15.213 1.00 91.38 73 ASP A C 1
ATOM 579 O O . ASP A 1 73 ? 7.049 -7.989 -15.638 1.00 91.38 73 ASP A O 1
ATOM 583 N N . ALA A 1 74 ? 4.840 -8.102 -15.998 1.00 89.81 74 ALA A N 1
ATOM 584 C CA . ALA A 1 74 ? 4.956 -7.768 -17.421 1.00 89.81 74 ALA A CA 1
ATOM 585 C C . ALA A 1 74 ? 5.465 -6.325 -17.657 1.00 89.81 74 ALA A C 1
ATOM 587 O O . ALA A 1 74 ? 6.459 -6.160 -18.369 1.00 89.81 74 ALA A O 1
ATOM 588 N N . PRO A 1 75 ? 4.872 -5.280 -17.038 1.00 91.06 75 PRO A N 1
ATOM 589 C CA . PRO A 1 75 ? 5.404 -3.917 -17.099 1.00 91.06 75 PRO A CA 1
ATOM 590 C C . PRO A 1 75 ? 6.829 -3.795 -16.551 1.00 91.06 75 PRO A C 1
ATOM 592 O O . PRO A 1 75 ? 7.623 -3.026 -17.088 1.00 91.06 75 PRO A O 1
ATOM 595 N N . GLN A 1 76 ? 7.174 -4.554 -15.505 1.00 92.81 76 GLN A N 1
ATOM 596 C CA . GLN A 1 76 ? 8.527 -4.565 -14.952 1.00 92.81 76 GLN A CA 1
ATOM 597 C C . GLN A 1 76 ? 9.544 -5.108 -15.967 1.00 92.81 76 GLN A C 1
ATOM 599 O O . GLN A 1 76 ? 10.552 -4.452 -16.232 1.00 92.81 76 GLN A O 1
ATOM 604 N N . ALA A 1 77 ? 9.257 -6.258 -16.582 1.00 93.62 77 ALA A N 1
ATOM 605 C CA . ALA A 1 77 ? 10.111 -6.832 -17.618 1.00 93.62 77 ALA A CA 1
ATOM 606 C C . ALA A 1 77 ? 10.255 -5.891 -18.828 1.00 93.62 77 ALA A C 1
ATOM 608 O O . ALA A 1 77 ? 11.346 -5.740 -19.378 1.00 93.62 77 ALA A O 1
ATOM 609 N N . GLU A 1 78 ? 9.176 -5.210 -19.225 1.00 92.44 78 GLU A N 1
ATOM 610 C CA . GLU A 1 78 ? 9.221 -4.216 -20.300 1.00 92.44 78 GLU A CA 1
ATOM 611 C C . GLU A 1 78 ? 10.143 -3.037 -19.948 1.00 92.44 78 GLU A C 1
ATOM 613 O O . GLU A 1 78 ? 10.998 -2.665 -20.754 1.00 92.44 78 GLU A O 1
ATOM 618 N N . CYS A 1 79 ? 10.032 -2.486 -18.735 1.00 93.44 79 CYS A N 1
ATOM 619 C CA . CYS A 1 79 ? 10.915 -1.424 -18.251 1.00 93.44 79 CYS A CA 1
ATOM 620 C C . CYS A 1 79 ? 12.392 -1.840 -18.287 1.00 93.44 79 CYS A C 1
ATOM 622 O O . CYS A 1 79 ? 13.235 -1.065 -18.744 1.00 93.44 79 CYS A O 1
ATOM 624 N N . GLU A 1 80 ? 12.712 -3.056 -17.837 1.00 95.19 80 GLU A N 1
ATOM 625 C CA . GLU A 1 80 ? 14.074 -3.602 -17.857 1.00 95.19 80 GLU A CA 1
ATOM 626 C C . GLU A 1 80 ? 14.621 -3.700 -19.288 1.00 95.19 80 GLU A C 1
ATOM 628 O O . GLU A 1 80 ? 15.722 -3.219 -19.571 1.00 95.19 80 GLU A O 1
ATOM 633 N N . VAL A 1 81 ? 13.826 -4.237 -20.219 1.00 95.69 81 VAL A N 1
ATOM 634 C CA . VAL A 1 81 ? 14.204 -4.340 -21.635 1.00 95.69 81 VAL A CA 1
ATOM 635 C C . VAL A 1 81 ? 14.421 -2.960 -22.256 1.00 95.69 81 VAL A C 1
ATOM 637 O O . VAL A 1 81 ? 15.432 -2.742 -22.928 1.00 95.69 81 VAL A O 1
ATOM 640 N N . VAL A 1 82 ? 13.510 -2.009 -22.031 1.00 94.25 82 VAL A N 1
ATOM 641 C CA . VAL A 1 82 ? 13.616 -0.657 -22.599 1.00 94.25 82 VAL A CA 1
ATOM 642 C C . VAL A 1 82 ? 14.834 0.083 -22.041 1.00 94.25 82 VAL A C 1
ATOM 644 O O . VAL A 1 82 ? 15.555 0.718 -22.812 1.00 94.25 82 VAL A O 1
ATOM 647 N N . MET A 1 83 ? 15.133 -0.047 -20.743 1.00 94.69 83 MET A N 1
ATOM 648 C CA . MET A 1 83 ? 16.347 0.532 -20.153 1.00 94.69 83 MET A CA 1
ATOM 649 C C . MET A 1 83 ? 17.623 -0.024 -20.789 1.00 94.69 83 MET A C 1
ATOM 651 O O . MET A 1 83 ? 18.542 0.740 -21.091 1.00 94.69 83 MET A O 1
ATOM 655 N N . GLU A 1 84 ? 17.690 -1.334 -21.028 1.00 96.25 84 GLU A N 1
ATOM 656 C CA . GLU A 1 84 ? 18.842 -1.951 -21.693 1.00 96.25 84 GLU A CA 1
ATOM 657 C C . GLU A 1 84 ? 18.992 -1.489 -23.149 1.00 96.25 84 GLU A C 1
ATOM 659 O O . GLU A 1 84 ? 20.107 -1.223 -23.609 1.00 96.25 84 GLU A O 1
ATOM 664 N N . LEU A 1 85 ? 17.885 -1.329 -23.878 1.00 95.12 85 LEU A N 1
ATOM 665 C CA . LEU A 1 85 ? 17.903 -0.794 -25.242 1.00 95.12 85 LEU A CA 1
ATOM 666 C C . LEU A 1 85 ? 18.372 0.665 -25.280 1.00 95.12 85 LEU A C 1
ATOM 668 O O . LEU A 1 85 ? 19.231 1.005 -26.096 1.00 95.12 85 LEU A O 1
ATOM 672 N N . MET A 1 86 ? 17.883 1.506 -24.367 1.00 94.06 86 MET A N 1
ATOM 673 C CA . MET A 1 86 ? 18.344 2.890 -24.236 1.00 94.06 86 MET A CA 1
ATOM 674 C C . MET A 1 86 ? 19.840 2.964 -23.929 1.00 94.06 86 MET A C 1
ATOM 676 O O . MET A 1 86 ? 20.559 3.735 -24.564 1.00 94.06 86 MET A O 1
ATOM 680 N N . ARG A 1 87 ? 20.335 2.142 -22.990 1.00 95.56 87 ARG A N 1
ATOM 681 C CA . ARG A 1 87 ? 21.767 2.073 -22.646 1.00 95.56 87 ARG A CA 1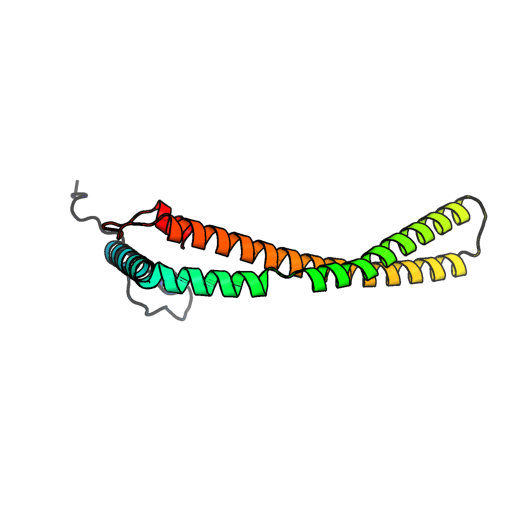
ATOM 682 C C . ARG A 1 87 ? 22.617 1.747 -23.871 1.00 95.56 87 ARG A C 1
ATOM 684 O O . ARG A 1 87 ? 23.615 2.427 -24.109 1.00 95.56 87 ARG A O 1
ATOM 691 N N . LYS A 1 88 ? 22.208 0.755 -24.669 1.00 95.06 88 LYS A N 1
ATOM 692 C CA . LYS A 1 88 ? 22.896 0.388 -25.918 1.00 95.06 88 LYS A CA 1
ATOM 693 C C . LYS A 1 88 ? 22.888 1.529 -26.931 1.00 95.06 88 LYS A C 1
ATOM 695 O O . LYS A 1 88 ? 23.942 1.862 -27.461 1.00 95.06 88 LYS A O 1
ATOM 700 N N . MET A 1 89 ? 21.741 2.175 -27.142 1.00 94.00 89 MET A N 1
ATOM 701 C CA . MET A 1 89 ? 21.640 3.313 -28.061 1.00 94.00 89 MET A CA 1
ATOM 702 C C . MET A 1 89 ? 22.572 4.465 -27.668 1.00 94.00 89 MET A C 1
ATOM 704 O O . MET A 1 89 ? 23.266 5.012 -28.524 1.00 94.00 89 MET A O 1
ATOM 708 N N . VAL A 1 90 ? 22.631 4.807 -26.377 1.00 94.38 90 VAL A N 1
ATOM 709 C CA . VAL A 1 90 ? 23.529 5.852 -25.861 1.00 94.38 90 VAL A CA 1
ATOM 710 C C . VAL A 1 90 ? 24.997 5.476 -26.092 1.00 94.38 90 VAL A C 1
ATOM 712 O O . VAL A 1 90 ? 25.778 6.304 -26.561 1.00 94.38 90 VAL A O 1
ATOM 715 N N . GLN A 1 91 ? 25.379 4.227 -25.806 1.00 95.31 91 GLN A N 1
ATOM 716 C CA . GLN A 1 91 ? 26.745 3.735 -26.029 1.00 95.31 91 GLN A CA 1
ATOM 717 C C . GLN A 1 91 ? 27.137 3.751 -27.512 1.00 95.31 91 GLN A C 1
ATOM 719 O O . GLN A 1 91 ? 28.256 4.135 -27.856 1.00 95.31 91 GLN A O 1
ATOM 724 N N . GLU A 1 92 ? 26.228 3.354 -28.402 1.00 93.81 92 GLU A N 1
ATOM 725 C CA . GLU A 1 92 ? 26.468 3.358 -29.844 1.00 93.81 92 GLU A CA 1
ATOM 726 C C . GLU A 1 92 ? 26.617 4.777 -30.394 1.00 93.81 92 GLU A C 1
ATOM 728 O O . GLU A 1 92 ? 27.534 5.017 -31.178 1.00 93.81 92 GLU A O 1
ATOM 733 N N . ASN A 1 93 ? 25.774 5.722 -29.965 1.00 93.31 93 ASN A N 1
ATOM 734 C CA . ASN A 1 93 ? 25.853 7.125 -30.391 1.00 93.31 93 ASN A CA 1
ATOM 735 C C . ASN A 1 93 ? 27.129 7.812 -29.874 1.00 93.31 93 ASN A C 1
ATOM 737 O O . ASN A 1 93 ? 27.689 8.674 -30.543 1.00 93.31 93 ASN A O 1
ATOM 741 N N . ALA A 1 94 ? 27.638 7.394 -28.709 1.00 93.56 94 ALA A N 1
ATOM 742 C CA . ALA A 1 94 ? 28.923 7.867 -28.196 1.00 93.56 94 ALA A CA 1
ATOM 743 C C . ALA A 1 94 ? 30.124 7.346 -29.009 1.00 93.56 94 ALA A C 1
ATOM 745 O O . ALA A 1 94 ? 31.167 7.998 -29.053 1.00 93.56 94 ALA A O 1
ATOM 746 N N . ARG A 1 95 ? 30.003 6.166 -29.635 1.00 94.31 95 ARG A N 1
ATOM 747 C CA . ARG A 1 95 ? 31.097 5.523 -30.382 1.00 94.31 95 ARG A CA 1
ATOM 748 C C . ARG A 1 95 ? 31.087 5.860 -31.872 1.00 94.31 95 ARG A C 1
ATOM 750 O O . ARG A 1 95 ? 32.148 5.896 -32.490 1.00 94.31 95 ARG A O 1
ATOM 757 N N . LEU A 1 96 ? 29.907 6.038 -32.458 1.00 92.38 96 LEU A N 1
ATOM 758 C CA . LEU A 1 96 ? 29.701 6.235 -33.889 1.00 92.38 96 LEU A CA 1
ATOM 759 C C . LEU A 1 96 ? 28.756 7.413 -34.102 1.00 92.38 96 LEU A C 1
ATOM 761 O O . LEU A 1 96 ? 27.697 7.469 -33.486 1.00 92.38 96 LEU A O 1
ATOM 765 N N . ALA A 1 97 ? 29.117 8.324 -35.007 1.00 91.38 97 ALA A N 1
ATOM 766 C CA . ALA A 1 97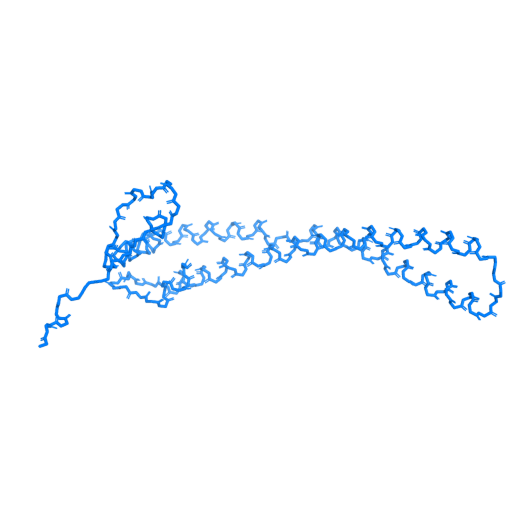 ? 28.226 9.409 -35.395 1.00 91.38 97 ALA A CA 1
ATOM 767 C C . ALA A 1 97 ? 26.954 8.830 -36.037 1.00 91.38 97 ALA A C 1
ATOM 769 O O . ALA A 1 97 ? 27.030 8.137 -37.052 1.00 91.38 97 ALA A O 1
ATOM 770 N N . GLN A 1 98 ? 25.801 9.109 -35.430 1.00 91.12 98 GLN A N 1
ATOM 771 C CA . GLN A 1 98 ? 24.483 8.726 -35.937 1.00 91.12 98 GLN A CA 1
ATOM 772 C C . GLN A 1 98 ? 23.736 9.948 -36.471 1.00 91.12 98 GLN A C 1
ATOM 774 O O . GLN A 1 98 ? 24.047 11.090 -36.112 1.00 91.12 98 GLN A O 1
ATOM 779 N N . ASP A 1 99 ? 22.719 9.708 -37.297 1.00 95.50 99 ASP A N 1
ATOM 780 C CA . ASP A 1 99 ? 21.737 10.736 -37.626 1.00 95.50 99 ASP A CA 1
ATOM 781 C C . ASP A 1 99 ? 21.028 11.182 -36.339 1.00 95.50 99 ASP A C 1
ATOM 783 O O . ASP A 1 99 ? 20.388 10.388 -35.647 1.00 95.50 99 ASP A O 1
ATOM 787 N N . GLN A 1 100 ? 21.180 12.460 -35.991 1.00 93.69 100 GLN A N 1
ATOM 788 C CA . GLN A 1 100 ? 20.679 12.977 -34.720 1.00 93.69 100 GLN A CA 1
ATOM 789 C C . GLN A 1 100 ? 19.152 13.095 -34.698 1.00 93.69 100 GLN A C 1
ATOM 791 O O . GLN A 1 100 ? 18.555 13.041 -33.625 1.00 93.69 100 GLN A O 1
ATOM 796 N N . GLN A 1 101 ? 18.502 13.241 -35.854 1.00 95.31 101 GLN A N 1
ATOM 797 C CA . GLN A 1 101 ? 17.047 13.298 -35.930 1.00 95.31 101 GLN A CA 1
ATOM 798 C C . GLN A 1 101 ? 16.446 11.906 -35.702 1.00 95.31 101 GLN A C 1
ATOM 800 O O . GLN A 1 101 ? 15.523 11.776 -34.896 1.00 95.31 101 GLN A O 1
ATOM 805 N N . ASP A 1 102 ? 17.002 10.871 -36.339 1.00 94.12 102 ASP A N 1
ATOM 806 C CA . ASP A 1 102 ? 16.591 9.476 -36.131 1.00 94.12 102 ASP A CA 1
ATOM 807 C C . ASP A 1 102 ? 16.875 9.005 -34.696 1.00 94.12 102 ASP A C 1
ATOM 809 O O . ASP A 1 102 ? 15.991 8.463 -34.028 1.00 94.12 102 ASP A O 1
ATOM 813 N N . TYR A 1 103 ? 18.078 9.285 -34.178 1.00 94.31 103 TYR A N 1
ATOM 814 C CA . TYR A 1 103 ? 18.454 8.947 -32.804 1.00 94.31 103 TYR A CA 1
ATOM 815 C C . TYR A 1 103 ? 17.476 9.546 -31.787 1.00 94.31 103 TYR A C 1
ATOM 817 O O . TYR A 1 103 ? 16.945 8.825 -30.939 1.00 94.31 103 TYR A O 1
ATOM 825 N N . ASN A 1 104 ? 17.195 10.850 -31.894 1.00 94.69 104 ASN A N 1
ATOM 826 C CA . ASN A 1 104 ? 16.289 11.533 -30.974 1.00 94.69 104 ASN A CA 1
ATOM 827 C C . ASN A 1 104 ? 14.863 10.985 -31.078 1.00 94.69 104 ASN A C 1
ATOM 829 O O . ASN A 1 104 ? 14.234 10.751 -30.049 1.00 94.69 104 ASN A O 1
ATOM 833 N N . ALA A 1 105 ? 14.366 10.719 -32.291 1.00 96.00 105 ALA A N 1
ATOM 834 C CA . ALA A 1 105 ? 13.035 10.148 -32.484 1.00 96.00 105 ALA A CA 1
ATOM 835 C C . ALA A 1 105 ? 12.902 8.768 -31.816 1.00 96.00 105 ALA A C 1
ATOM 837 O O . ALA A 1 105 ? 11.944 8.518 -31.079 1.00 96.00 105 ALA A O 1
ATOM 838 N N . ARG A 1 106 ? 13.891 7.888 -32.015 1.00 94.44 106 ARG A N 1
ATOM 839 C CA . ARG A 1 106 ? 13.923 6.550 -31.406 1.00 94.44 106 ARG A CA 1
ATOM 840 C C . ARG A 1 106 ? 14.067 6.612 -29.886 1.00 94.44 106 ARG A C 1
ATOM 842 O O . ARG A 1 106 ? 13.366 5.887 -29.182 1.00 94.44 106 ARG A O 1
ATOM 849 N N . TYR A 1 107 ? 14.933 7.489 -29.380 1.00 93.94 107 TYR A N 1
ATOM 850 C CA . TYR A 1 107 ? 15.130 7.676 -27.944 1.00 93.94 107 TYR A CA 1
ATOM 851 C C . TYR A 1 107 ? 13.852 8.192 -27.271 1.00 93.94 107 TYR A C 1
ATOM 853 O O . TYR A 1 107 ? 13.404 7.608 -26.288 1.00 93.94 107 TYR A O 1
ATOM 861 N N . SER A 1 108 ? 13.198 9.213 -27.841 1.00 95.62 108 SER A N 1
ATOM 862 C CA . SER A 1 108 ? 11.924 9.735 -27.329 1.00 95.62 108 SER A CA 1
ATOM 863 C C . SER A 1 108 ? 10.814 8.682 -27.320 1.00 95.62 108 SER A C 1
ATOM 865 O O . SER A 1 108 ? 10.070 8.600 -26.343 1.00 95.62 108 SER A O 1
ATOM 867 N N . ALA A 1 109 ? 10.717 7.847 -28.360 1.00 95.31 109 ALA A N 1
ATOM 868 C CA . ALA A 1 109 ? 9.749 6.752 -28.398 1.00 95.31 109 ALA A CA 1
ATOM 869 C C . ALA A 1 109 ? 10.002 5.721 -27.283 1.00 95.31 109 ALA A C 1
ATOM 871 O O . ALA A 1 109 ? 9.063 5.288 -26.611 1.00 95.31 109 ALA A O 1
ATOM 872 N N . MET A 1 110 ? 11.268 5.367 -27.033 1.00 94.31 110 MET A N 1
ATOM 873 C CA . MET A 1 110 ? 11.632 4.491 -25.917 1.00 94.31 110 MET A CA 1
ATOM 874 C C . MET A 1 110 ? 11.315 5.133 -24.564 1.00 94.31 110 MET A C 1
ATOM 876 O O . MET A 1 110 ? 10.783 4.449 -23.693 1.00 94.31 110 MET A O 1
ATOM 880 N N . THR A 1 111 ? 11.586 6.431 -24.382 1.00 95.75 111 THR A N 1
ATOM 881 C CA . THR A 1 111 ? 11.256 7.155 -23.140 1.00 95.75 111 THR A CA 1
ATOM 882 C C . THR A 1 111 ? 9.766 7.124 -22.869 1.00 95.75 111 THR A C 1
ATOM 884 O O . THR A 1 111 ? 9.358 6.784 -21.766 1.00 95.75 111 THR A O 1
ATOM 887 N N . GLN A 1 112 ? 8.945 7.355 -23.890 1.00 95.88 112 GLN A N 1
ATOM 888 C CA . GLN A 1 112 ? 7.498 7.282 -23.741 1.00 95.88 112 GLN A CA 1
ATOM 889 C C . GLN A 1 112 ? 7.009 5.871 -23.367 1.00 95.88 112 GLN A C 1
ATOM 891 O O . GLN A 1 112 ? 6.116 5.742 -22.528 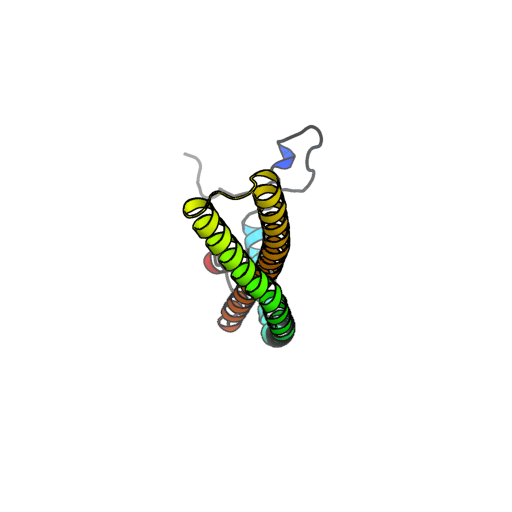1.00 95.88 112 GLN A O 1
ATOM 896 N N . SER A 1 113 ? 7.582 4.819 -23.965 1.00 92.44 113 SER A N 1
ATOM 897 C CA . SER A 1 113 ? 7.244 3.429 -23.616 1.00 92.44 113 SER A CA 1
ATOM 898 C C . SER A 1 113 ? 7.631 3.113 -22.172 1.00 92.44 113 SER A C 1
ATOM 900 O O . SER A 1 113 ? 6.813 2.592 -21.417 1.00 92.44 113 SER A O 1
ATOM 902 N N . TYR A 1 114 ? 8.847 3.496 -21.771 1.00 95.38 114 TYR A N 1
ATOM 903 C CA . TYR A 1 114 ? 9.332 3.324 -20.405 1.00 95.38 114 TYR A CA 1
ATOM 904 C C . TYR A 1 114 ? 8.438 4.048 -19.400 1.00 95.38 114 TYR A C 1
ATOM 906 O O . TYR A 1 114 ? 7.979 3.437 -18.442 1.00 95.38 114 TYR A O 1
ATOM 914 N N . ASP A 1 115 ? 8.140 5.329 -19.627 1.00 96.12 115 ASP A N 1
ATOM 915 C CA . ASP A 1 115 ? 7.343 6.134 -18.701 1.00 96.12 115 ASP A CA 1
ATOM 916 C C . ASP A 1 115 ? 5.940 5.550 -18.507 1.00 96.12 115 ASP A C 1
ATOM 918 O O . ASP A 1 115 ? 5.425 5.507 -17.385 1.00 96.12 115 ASP A O 1
ATOM 922 N N . LYS A 1 116 ? 5.329 5.044 -19.585 1.00 94.56 116 LYS A N 1
ATOM 923 C CA . LYS A 1 116 ? 4.020 4.386 -19.538 1.00 94.56 116 LYS A CA 1
ATOM 924 C C . LYS A 1 116 ? 4.058 3.116 -18.684 1.00 94.56 116 LYS A C 1
ATOM 926 O O . LYS A 1 116 ? 3.224 2.953 -17.790 1.00 94.56 116 LYS A O 1
ATOM 931 N N . SER A 1 117 ? 5.022 2.238 -18.937 1.00 93.12 117 SER A N 1
ATOM 932 C CA . SER A 1 117 ? 5.149 0.948 -18.250 1.00 93.12 117 SER A CA 1
ATOM 933 C C . SER A 1 117 ? 5.587 1.125 -16.793 1.00 93.12 117 SER A C 1
ATOM 935 O O . SER A 1 117 ? 5.029 0.496 -15.892 1.00 93.12 117 SER A O 1
ATOM 937 N N . ASN A 1 118 ? 6.463 2.094 -16.523 1.00 93.75 118 ASN A N 1
ATOM 938 C CA . ASN A 1 118 ? 6.866 2.492 -15.178 1.00 93.75 118 ASN A CA 1
ATOM 939 C C . ASN A 1 118 ? 5.694 3.088 -14.381 1.00 93.75 118 ASN A C 1
ATOM 941 O O . ASN A 1 118 ? 5.520 2.768 -13.207 1.00 93.75 118 ASN A O 1
ATOM 945 N N . THR A 1 119 ? 4.843 3.903 -15.014 1.00 95.88 119 THR A N 1
ATOM 946 C CA . THR A 1 119 ? 3.625 4.426 -14.373 1.00 95.88 119 THR A CA 1
ATOM 947 C C . THR A 1 119 ? 2.709 3.288 -13.936 1.00 95.88 119 THR A C 1
ATOM 949 O O . THR A 1 119 ? 2.297 3.259 -12.775 1.00 95.88 119 THR A O 1
ATOM 952 N N . ARG A 1 120 ? 2.454 2.305 -14.814 1.00 93.00 120 ARG A N 1
ATOM 953 C CA . ARG A 1 120 ? 1.635 1.139 -14.452 1.00 93.00 120 ARG A CA 1
ATOM 954 C C . ARG A 1 120 ? 2.256 0.342 -13.306 1.00 93.00 120 ARG A C 1
ATOM 956 O O . ARG A 1 120 ? 1.557 -0.012 -12.362 1.00 93.00 120 ARG A O 1
ATOM 963 N N . MET A 1 121 ? 3.566 0.109 -13.355 1.00 94.19 121 MET A N 1
ATOM 964 C CA . MET A 1 121 ? 4.297 -0.591 -12.297 1.00 94.19 121 MET A CA 1
ATOM 965 C C . MET A 1 121 ? 4.159 0.119 -10.939 1.00 94.19 121 MET A C 1
ATOM 967 O O . MET A 1 121 ? 3.887 -0.531 -9.930 1.00 94.19 121 MET A O 1
ATOM 971 N N . ILE A 1 122 ? 4.287 1.450 -10.909 1.00 93.62 122 ILE A N 1
ATOM 972 C CA . ILE A 1 122 ? 4.123 2.257 -9.691 1.00 93.62 122 ILE A CA 1
ATOM 973 C C . ILE A 1 122 ? 2.681 2.194 -9.169 1.00 93.62 122 ILE A C 1
ATOM 975 O O . ILE A 1 122 ? 2.475 2.095 -7.961 1.00 93.62 122 ILE A O 1
ATOM 979 N N . GLU A 1 123 ? 1.677 2.262 -10.044 1.00 94.38 123 GLU A N 1
ATOM 980 C CA . GLU A 1 123 ? 0.265 2.162 -9.652 1.00 94.38 123 GLU A CA 1
ATOM 981 C C . GLU A 1 123 ? -0.060 0.813 -9.009 1.00 94.38 123 GLU A C 1
ATOM 983 O O . GLU A 1 123 ? -0.656 0.769 -7.930 1.00 94.38 123 GLU A O 1
ATOM 988 N N . VAL A 1 124 ? 0.368 -0.281 -9.644 1.00 93.62 124 VAL A N 1
ATOM 989 C CA . VAL A 1 124 ? 0.165 -1.638 -9.125 1.00 93.62 124 VAL A CA 1
ATOM 990 C C . VAL A 1 124 ? 0.925 -1.823 -7.808 1.00 93.62 124 VAL A C 1
ATOM 992 O O . VAL A 1 124 ? 0.361 -2.340 -6.844 1.00 93.62 124 VAL A O 1
ATOM 995 N N . GLY A 1 125 ? 2.157 -1.311 -7.715 1.00 92.88 125 GLY A N 1
ATOM 996 C CA . GLY A 1 125 ? 2.939 -1.303 -6.476 1.00 92.88 125 GLY A CA 1
ATOM 997 C C . GLY A 1 125 ? 2.222 -0.587 -5.328 1.00 92.88 125 GLY A C 1
ATOM 998 O O . GLY A 1 125 ? 2.075 -1.153 -4.248 1.00 92.88 125 GLY A O 1
ATOM 999 N N . LYS A 1 126 ? 1.666 0.605 -5.574 1.00 94.06 126 LYS A N 1
ATOM 1000 C CA . LYS A 1 126 ? 0.873 1.343 -4.573 1.00 94.06 126 LYS A CA 1
ATOM 1001 C C . LYS A 1 126 ? -0.363 0.572 -4.113 1.00 94.06 126 LYS A C 1
ATOM 1003 O O . LYS A 1 126 ? -0.714 0.637 -2.936 1.00 94.06 126 LYS A O 1
ATOM 1008 N N . ALA A 1 127 ? -1.035 -0.141 -5.017 1.00 91.19 127 ALA A N 1
ATOM 1009 C CA . ALA A 1 127 ? -2.191 -0.961 -4.663 1.00 91.19 127 ALA A CA 1
ATOM 1010 C C . ALA A 1 127 ? -1.797 -2.133 -3.747 1.00 91.19 127 ALA A C 1
ATOM 1012 O O . ALA A 1 127 ? -2.468 -2.374 -2.740 1.00 91.19 127 ALA A O 1
ATOM 1013 N N . ILE A 1 128 ? -0.686 -2.811 -4.055 1.00 91.12 128 ILE A N 1
ATOM 1014 C CA . ILE A 1 128 ? -0.113 -3.879 -3.220 1.00 91.12 128 ILE A CA 1
ATOM 1015 C C . ILE A 1 128 ? 0.282 -3.328 -1.844 1.00 91.12 128 ILE A C 1
ATOM 1017 O O . ILE A 1 128 ? -0.102 -3.892 -0.818 1.00 91.12 128 ILE A O 1
ATOM 1021 N N . ASP A 1 129 ? 0.984 -2.195 -1.803 1.00 91.62 129 ASP A N 1
ATOM 1022 C CA . ASP A 1 129 ? 1.409 -1.554 -0.556 1.00 91.62 129 ASP A CA 1
ATOM 1023 C C . ASP A 1 129 ? 0.218 -1.150 0.318 1.00 91.62 129 ASP A C 1
ATOM 1025 O O . ASP A 1 129 ? 0.232 -1.389 1.527 1.00 91.62 129 ASP A O 1
ATOM 1029 N N . GLY A 1 130 ? -0.839 -0.599 -0.286 1.00 90.81 130 GLY A N 1
ATOM 1030 C CA . GLY A 1 130 ? -2.077 -0.251 0.410 1.00 90.81 130 GLY A CA 1
ATOM 1031 C C . GLY A 1 130 ? -2.776 -1.470 1.015 1.00 90.81 130 GLY A C 1
ATOM 1032 O O . GLY A 1 130 ? -3.171 -1.441 2.182 1.00 90.81 130 GLY A O 1
ATOM 1033 N N . ARG A 1 131 ? -2.873 -2.577 0.265 1.00 89.50 131 ARG A N 1
ATOM 1034 C CA . ARG A 1 131 ? -3.433 -3.842 0.774 1.00 89.50 131 ARG A CA 1
ATOM 1035 C C . ARG A 1 131 ? -2.588 -4.424 1.905 1.00 89.50 131 ARG A C 1
ATOM 1037 O O . ARG A 1 131 ? -3.134 -4.824 2.931 1.00 89.50 131 ARG A O 1
ATOM 1044 N N . ASN A 1 132 ? -1.264 -4.403 1.769 1.00 88.69 132 ASN A N 1
ATOM 1045 C CA . ASN A 1 132 ? -0.337 -4.875 2.799 1.00 88.69 132 ASN A CA 1
ATOM 1046 C C . ASN A 1 132 ? -0.370 -4.009 4.064 1.00 88.69 132 ASN A C 1
ATOM 1048 O O . ASN A 1 132 ? -0.278 -4.535 5.172 1.00 88.69 132 ASN A O 1
ATOM 1052 N N . ALA A 1 133 ? -0.514 -2.690 3.925 1.00 89.56 133 ALA A N 1
ATOM 1053 C CA . ALA A 1 133 ? -0.719 -1.801 5.061 1.00 89.56 133 ALA A CA 1
ATOM 1054 C C . ALA A 1 133 ? -2.021 -2.151 5.787 1.00 89.56 133 ALA A C 1
ATOM 1056 O O . ALA A 1 133 ? -2.000 -2.350 7.002 1.00 89.56 133 ALA A O 1
ATOM 1057 N N . LYS A 1 134 ? -3.119 -2.338 5.041 1.00 85.88 134 LYS A N 1
ATOM 1058 C CA . LYS A 1 134 ? -4.403 -2.685 5.650 1.00 85.88 134 LYS A CA 1
ATOM 1059 C C . LYS A 1 134 ? -4.383 -4.046 6.338 1.00 85.88 134 LYS A C 1
ATOM 1061 O O . LYS A 1 134 ? -4.932 -4.187 7.426 1.00 85.88 134 LYS A O 1
ATOM 1066 N N . ARG A 1 135 ? -3.704 -5.026 5.737 1.00 87.38 135 ARG A N 1
ATOM 1067 C CA . ARG A 1 135 ? -3.441 -6.331 6.349 1.00 87.38 135 ARG A CA 1
ATOM 1068 C C . ARG A 1 135 ? -2.765 -6.176 7.712 1.00 87.38 135 ARG A C 1
ATOM 1070 O O . ARG A 1 135 ? -3.274 -6.712 8.686 1.00 87.38 135 ARG A O 1
ATOM 1077 N N . ARG A 1 136 ? -1.663 -5.421 7.789 1.00 87.62 136 ARG A N 1
ATOM 1078 C CA . ARG A 1 136 ? -0.913 -5.221 9.043 1.00 87.62 136 ARG A CA 1
ATOM 1079 C C . ARG A 1 136 ? -1.744 -4.535 10.126 1.00 87.62 136 ARG A C 1
ATOM 1081 O O . ARG A 1 136 ? -1.651 -4.922 11.285 1.00 87.62 136 ARG A O 1
ATOM 1088 N N . GLU A 1 137 ? -2.553 -3.541 9.758 1.00 85.50 137 GLU A N 1
ATOM 1089 C CA . GLU A 1 137 ? -3.489 -2.901 10.694 1.00 85.50 137 GLU A CA 1
ATOM 1090 C C . GLU A 1 137 ? -4.485 -3.913 11.270 1.00 85.50 137 GLU A C 1
ATOM 1092 O O . GLU A 1 137 ? -4.675 -3.972 12.483 1.00 85.50 137 GLU A O 1
ATOM 1097 N N . LEU A 1 138 ? -5.100 -4.728 10.406 1.00 84.00 138 LEU A N 1
ATOM 1098 C CA . LEU A 1 138 ? -6.082 -5.728 10.822 1.00 84.00 138 LEU A CA 1
ATOM 1099 C C . LEU A 1 138 ? -5.445 -6.842 11.659 1.00 84.00 138 LEU A C 1
ATOM 1101 O O . LEU A 1 138 ? -6.004 -7.209 12.685 1.00 84.00 138 LEU A O 1
ATOM 1105 N N . GLU A 1 139 ? -4.266 -7.336 11.281 1.00 87.06 139 GLU A N 1
ATOM 1106 C CA . GLU A 1 139 ? -3.509 -8.317 12.070 1.00 87.06 139 GLU A CA 1
ATOM 1107 C C . GLU A 1 139 ? -3.141 -7.761 13.455 1.00 87.06 139 GLU A C 1
ATOM 1109 O O . GLU A 1 139 ? -3.286 -8.461 14.457 1.00 87.06 139 GLU A O 1
ATOM 1114 N N . GLY A 1 140 ? -2.722 -6.492 13.533 1.00 85.81 140 GLY A N 1
ATOM 1115 C CA . GLY A 1 140 ? -2.438 -5.813 14.799 1.00 85.81 140 GLY A CA 1
ATOM 1116 C C . GLY A 1 140 ? -3.677 -5.680 15.684 1.00 85.81 140 GLY A C 1
ATOM 1117 O O . GLY A 1 140 ? -3.622 -6.000 16.871 1.00 85.81 140 GLY A O 1
ATOM 1118 N N . PHE A 1 141 ? -4.808 -5.284 15.097 1.00 82.56 141 PHE A N 1
ATOM 1119 C CA . PHE A 1 141 ? -6.085 -5.194 15.803 1.00 82.56 141 PHE A CA 1
ATOM 1120 C C . PHE A 1 141 ? -6.573 -6.562 16.294 1.00 82.56 141 PHE A C 1
ATOM 1122 O O . PHE A 1 141 ? -6.934 -6.703 17.458 1.00 82.56 141 PHE A O 1
ATOM 1129 N N . MET A 1 142 ? -6.547 -7.586 15.436 1.00 84.50 142 MET A N 1
ATOM 1130 C CA . MET A 1 142 ? -6.943 -8.950 15.800 1.00 84.50 142 MET A CA 1
ATOM 1131 C C . MET A 1 142 ? -6.072 -9.510 16.922 1.00 84.50 142 MET A C 1
ATOM 1133 O O . MET A 1 142 ? -6.590 -10.171 17.818 1.00 84.50 142 MET A O 1
ATOM 1137 N N . LYS A 1 143 ? -4.765 -9.223 16.902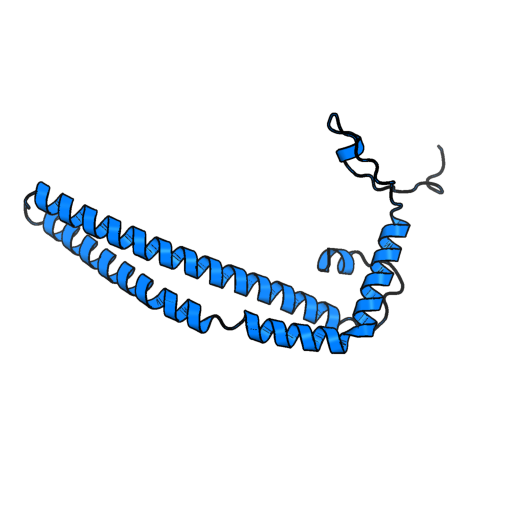 1.00 85.56 143 LYS A N 1
ATOM 1138 C CA . LYS A 1 143 ? -3.853 -9.598 17.982 1.00 85.56 143 LYS A CA 1
ATOM 1139 C C . LYS A 1 143 ? -4.232 -8.911 19.296 1.00 85.56 143 LYS A C 1
ATOM 1141 O O . LYS A 1 143 ? -4.406 -9.600 20.293 1.00 85.56 143 LYS A O 1
ATOM 1146 N N . ALA A 1 144 ? -4.410 -7.589 19.283 1.00 81.19 144 ALA A N 1
ATOM 1147 C CA . ALA A 1 144 ? -4.794 -6.833 20.475 1.00 81.19 144 ALA A CA 1
ATOM 1148 C C . ALA A 1 144 ? -6.146 -7.302 21.043 1.00 81.19 144 ALA A C 1
ATOM 1150 O O . ALA A 1 144 ? -6.286 -7.478 22.248 1.00 81.19 144 ALA A O 1
ATOM 1151 N N . LEU A 1 145 ? -7.127 -7.568 20.174 1.00 80.88 145 LEU A N 1
ATOM 1152 C CA . LEU A 1 145 ? -8.435 -8.084 20.575 1.00 80.88 145 LEU A CA 1
ATOM 1153 C C . LEU A 1 145 ? -8.361 -9.530 21.098 1.00 80.88 145 LEU A C 1
ATOM 1155 O O . LEU A 1 145 ? -9.105 -9.893 22.005 1.00 80.88 145 LEU A O 1
ATOM 1159 N N . GLY A 1 146 ? -7.480 -10.359 20.532 1.00 79.44 146 GLY A N 1
ATOM 1160 C CA . GLY A 1 146 ? -7.260 -11.738 20.966 1.00 79.44 146 GLY A CA 1
ATOM 1161 C C . GLY A 1 146 ? -6.550 -11.851 22.318 1.00 79.44 146 GLY A C 1
ATOM 1162 O O . GLY A 1 146 ? -6.878 -12.743 23.091 1.00 79.44 146 GLY A O 1
ATOM 1163 N N . GLU A 1 147 ? -5.620 -10.940 22.620 1.00 82.00 147 GLU A N 1
ATOM 1164 C CA . GLU A 1 147 ? -4.912 -10.867 23.910 1.00 82.00 147 GLU A CA 1
ATOM 1165 C C . GLU A 1 147 ? -5.810 -10.341 25.049 1.00 82.00 147 GLU A C 1
ATOM 1167 O O . GLU A 1 147 ? -5.520 -10.564 26.225 1.00 82.00 147 GLU A O 1
ATOM 1172 N N . GLN A 1 148 ? -6.931 -9.694 24.715 1.00 73.06 148 GLN A N 1
ATOM 1173 C CA . GLN A 1 148 ? -7.885 -9.168 25.686 1.00 73.06 148 GLN A CA 1
ATOM 1174 C C . GLN A 1 148 ? -8.863 -10.266 26.147 1.00 73.06 148 GLN A C 1
ATOM 1176 O O . GLN A 1 148 ? -9.912 -10.504 25.540 1.00 73.06 148 GLN A O 1
ATOM 1181 N N . GLU A 1 149 ? -8.502 -10.973 27.222 1.00 65.94 149 GLU A N 1
ATOM 1182 C CA . GLU A 1 149 ? -9.320 -12.045 27.818 1.00 65.94 149 GLU A CA 1
ATOM 1183 C C . GLU A 1 149 ? -10.390 -11.547 28.795 1.00 65.94 149 GLU A C 1
ATOM 1185 O O . GLU A 1 149 ? -11.443 -12.175 28.926 1.00 65.94 149 GLU A O 1
ATOM 1190 N N . GLU A 1 150 ? -10.151 -10.406 29.438 1.00 75.56 150 GLU A N 1
ATOM 1191 C CA . GLU A 1 150 ? -11.026 -9.851 30.469 1.00 75.56 150 GLU A CA 1
ATOM 1192 C C . GLU A 1 150 ? -11.712 -8.564 30.008 1.00 75.56 150 GLU A C 1
ATOM 1194 O O . GLU A 1 150 ? -11.180 -7.793 29.205 1.00 75.56 150 GLU A O 1
ATOM 1199 N N . LEU A 1 151 ? -12.908 -8.316 30.551 1.00 78.94 151 LEU A N 1
ATOM 1200 C CA . LEU A 1 151 ? -13.599 -7.048 30.353 1.00 78.94 151 LEU A CA 1
ATOM 1201 C C . LEU A 1 151 ? -12.764 -5.906 30.928 1.00 78.94 151 LEU A C 1
ATOM 1203 O O . LEU A 1 151 ? -12.257 -5.970 32.047 1.00 78.94 151 LEU A O 1
ATOM 1207 N N . VAL A 1 152 ? -12.703 -4.818 30.174 1.00 80.56 152 VAL A N 1
ATOM 1208 C CA . VAL A 1 152 ? -12.051 -3.589 30.596 1.00 80.56 152 VAL A CA 1
ATOM 1209 C C . VAL A 1 152 ? -12.900 -2.953 31.696 1.00 80.56 152 VAL A C 1
ATOM 1211 O O . VAL A 1 152 ? -14.072 -2.620 31.489 1.00 80.56 152 VAL A O 1
ATOM 1214 N N . THR A 1 153 ? -12.320 -2.816 32.887 1.00 81.25 153 THR A N 1
ATOM 1215 C CA . THR A 1 153 ? -12.997 -2.262 34.071 1.00 81.25 153 THR A CA 1
ATOM 1216 C C . THR A 1 153 ? -12.825 -0.747 34.187 1.00 81.25 153 THR A C 1
ATOM 1218 O O . THR A 1 153 ? -13.709 -0.070 34.715 1.00 81.25 153 THR A O 1
ATOM 1221 N N . GLU A 1 154 ? -11.733 -0.203 33.645 1.00 85.31 154 GLU A N 1
ATOM 1222 C CA . GLU A 1 154 ? -11.409 1.223 33.630 1.00 85.31 154 GLU A CA 1
ATOM 1223 C C . GLU A 1 154 ? -10.776 1.659 32.304 1.00 85.31 154 GLU A C 1
ATOM 1225 O O . GLU A 1 154 ? -10.365 0.836 31.495 1.00 85.31 154 GLU A O 1
ATOM 1230 N N . PHE A 1 155 ? -10.725 2.967 32.050 1.00 86.62 155 PHE A N 1
ATOM 1231 C CA . PHE A 1 155 ? -10.117 3.487 30.828 1.00 86.62 155 PHE A CA 1
ATOM 1232 C C . PHE A 1 155 ? -8.614 3.200 30.790 1.00 86.62 155 PHE A C 1
ATOM 1234 O O . PHE A 1 155 ? -7.883 3.616 31.686 1.00 86.62 155 PHE A O 1
ATOM 1241 N N . ASP A 1 156 ? -8.171 2.566 29.708 1.00 84.94 156 ASP A N 1
ATOM 1242 C CA . ASP A 1 156 ? -6.766 2.288 29.432 1.00 84.94 156 ASP A CA 1
ATOM 1243 C C . ASP A 1 156 ? -6.291 3.160 28.257 1.00 84.94 156 ASP A C 1
ATOM 1245 O O . ASP A 1 156 ? -6.805 3.069 27.139 1.00 84.94 156 ASP A O 1
ATOM 1249 N N . GLU A 1 157 ? -5.319 4.038 28.520 1.00 85.75 157 GLU A N 1
ATOM 1250 C CA . GLU A 1 157 ? -4.763 4.961 27.523 1.00 85.75 157 GLU A CA 1
ATOM 1251 C C . GLU A 1 157 ? -3.956 4.232 26.434 1.00 85.75 157 GLU A C 1
ATOM 1253 O O . GLU A 1 157 ? -3.964 4.650 25.277 1.00 85.75 157 GLU A O 1
ATOM 1258 N N . GLY A 1 158 ? -3.298 3.119 26.766 1.00 82.94 158 GLY A N 1
ATOM 1259 C CA . GLY A 1 158 ? -2.578 2.299 25.792 1.00 82.94 158 GLY A CA 1
ATOM 1260 C C . GLY A 1 158 ? -3.531 1.595 24.827 1.00 82.94 158 GLY A C 1
ATOM 1261 O O . GLY A 1 158 ? -3.292 1.579 23.620 1.00 82.94 158 GLY A O 1
ATOM 1262 N N . LEU A 1 159 ? -4.647 1.080 25.346 1.00 80.38 159 LEU A N 1
ATOM 1263 C CA . LEU A 1 159 ? -5.726 0.497 24.553 1.00 80.38 159 LEU A CA 1
ATOM 1264 C C . LEU A 1 159 ? -6.448 1.552 23.710 1.00 80.38 159 LEU A C 1
ATOM 1266 O O . LEU A 1 159 ? -6.856 1.278 22.586 1.00 80.38 159 LEU A O 1
ATOM 1270 N N . TRP A 1 160 ? -6.589 2.773 24.225 1.00 83.94 160 TRP A N 1
ATOM 1271 C CA . TRP A 1 160 ? -7.105 3.893 23.442 1.00 83.94 160 TRP A CA 1
ATOM 1272 C C . TRP A 1 160 ? -6.207 4.190 22.239 1.00 83.94 160 TRP A C 1
ATOM 1274 O O . TRP A 1 160 ? -6.700 4.228 21.118 1.00 83.94 160 TRP A O 1
ATOM 1284 N N . LEU A 1 161 ? -4.895 4.329 22.451 1.00 82.69 161 LEU A N 1
ATOM 1285 C CA . LEU A 1 161 ? -3.925 4.647 21.394 1.00 82.69 161 LEU A CA 1
ATOM 1286 C C . LEU A 1 161 ? -3.740 3.533 20.353 1.00 82.69 161 LEU A C 1
ATOM 1288 O O . LEU A 1 161 ? -3.192 3.787 19.282 1.00 82.69 161 LEU A O 1
ATOM 1292 N N . SER A 1 162 ? -4.150 2.300 20.658 1.00 75.81 162 SER A N 1
ATOM 1293 C CA . SER A 1 162 ? -4.114 1.195 19.696 1.00 75.81 162 SER A CA 1
ATOM 1294 C C . SER A 1 162 ? -5.372 1.108 18.827 1.00 75.81 162 SER A C 1
ATOM 1296 O O . SER A 1 162 ? -5.320 0.501 17.756 1.00 75.81 162 SER A O 1
ATOM 1298 N N . ILE A 1 163 ? -6.485 1.711 19.265 1.00 76.38 163 ILE A N 1
ATOM 1299 C CA . ILE A 1 163 ? -7.794 1.638 18.597 1.00 76.38 163 ILE A CA 1
ATOM 1300 C C . ILE A 1 163 ? -8.174 2.959 17.904 1.00 76.38 163 ILE A C 1
ATOM 1302 O O . ILE A 1 163 ? -8.806 2.914 16.846 1.00 76.38 163 ILE A O 1
ATOM 1306 N N . VAL A 1 164 ? -7.836 4.113 18.494 1.00 76.88 164 VAL A N 1
ATOM 1307 C CA . VAL A 1 164 ? -8.251 5.466 18.060 1.00 76.88 164 VAL A CA 1
ATOM 1308 C C . VAL A 1 164 ? -7.077 6.257 17.502 1.00 76.88 164 VAL A C 1
ATOM 1310 O O . VAL A 1 164 ? -7.257 6.847 16.411 1.00 76.88 164 VAL A O 1
#

Radius of gyration: 28.77 Å; chains: 1; bounding box: 55×48×84 Å

Sequence (164 aa):
HPSSKYRRVIWQCNGKFKGEKKCSTPHLYEKDIQQAFVSFVNSLIAEREGLLAGLQEALAAITDNTALEQERDAPQAECEVVMELMRKMVQENARLAQDQQDYNARYSAMTQSYDKSNTRMIEVGKAIDGRNAKRRELEGFMKALGEQEELVTEFDEGLWLSIV

Organism: NCBI:txid1484104